Protein AF-A0A8X6H7Q3-F1 (afdb_monomer)

Foldseek 3Di:
DDDPPPPDPPDCPCVVPPDDPVVVVVVVVVVVVVVVVLLVVLLVLLLVLLVLLVVLVVVVVVLVVVVVPDPDDPVVVVVSVVVVVVSVVVVVVSCVVCVVSLVVLLVVLVVLLVVLVCCQVPPPDDDPVVVVVSVVSNVSSVVSNCSSVVSVD

Secondary structure (DSSP, 8-state):
---TT-S----THHHHTT--HHHHHHHHHHHHHHHHHHHHHHHHHHHHHHHHHHHHHHHHHHHHHHHHT----HHHHHHHHHHHHHHHHHHHHHHHHHHHHHHHHHHHHHHHHHHHHHHHHH-SS--HHHHHHHHHHHHHHHHHHHHHHGGG-

Structure (mmCIF, N/CA/C/O backbone):
data_AF-A0A8X6H7Q3-F1
#
_entry.id   AF-A0A8X6H7Q3-F1
#
loop_
_atom_site.group_PDB
_atom_site.id
_atom_site.type_symbol
_atom_site.label_atom_id
_atom_site.label_alt_id
_atom_site.label_comp_id
_atom_site.label_asym_id
_atom_site.label_entity_id
_atom_site.label_seq_id
_atom_site.pdbx_PDB_ins_code
_atom_site.Cartn_x
_atom_site.Cartn_y
_atom_site.Cartn_z
_atom_site.occupancy
_atom_site.B_iso_or_equiv
_atom_site.auth_seq_id
_atom_site.auth_comp_id
_atom_site.auth_asym_id
_atom_site.auth_atom_id
_atom_site.pdbx_PDB_model_num
ATOM 1 N N . MET A 1 1 ? 19.736 -8.785 -37.365 1.00 34.50 1 MET A N 1
ATOM 2 C CA . MET A 1 1 ? 18.329 -9.150 -37.086 1.00 34.50 1 MET A CA 1
ATOM 3 C C . MET A 1 1 ? 17.801 -8.161 -36.055 1.00 34.50 1 MET A C 1
ATOM 5 O O . MET A 1 1 ? 18.488 -7.903 -35.082 1.00 34.50 1 MET A O 1
ATOM 9 N N . ASN A 1 2 ? 16.686 -7.508 -36.372 1.00 29.91 2 ASN A N 1
ATOM 10 C CA . ASN A 1 2 ? 16.263 -6.193 -35.881 1.00 29.91 2 ASN A CA 1
ATOM 11 C C . ASN A 1 2 ? 15.589 -6.270 -34.486 1.00 29.91 2 ASN A C 1
ATOM 13 O O . ASN A 1 2 ? 14.501 -6.834 -34.376 1.00 29.91 2 ASN A O 1
ATOM 17 N N . THR A 1 3 ? 16.226 -5.742 -33.434 1.00 35.72 3 THR A N 1
ATOM 18 C CA . THR A 1 3 ? 15.817 -5.880 -32.014 1.00 35.72 3 THR A CA 1
ATOM 19 C C . THR A 1 3 ? 15.044 -4.687 -31.434 1.00 35.72 3 THR A C 1
ATOM 21 O O . THR A 1 3 ? 14.727 -4.686 -30.246 1.00 35.72 3 THR A O 1
ATOM 24 N N . ASP A 1 4 ? 14.613 -3.735 -32.262 1.00 37.66 4 ASP A N 1
ATOM 25 C CA . ASP A 1 4 ? 13.827 -2.565 -31.827 1.00 37.66 4 ASP A CA 1
ATOM 26 C C . ASP A 1 4 ? 12.318 -2.834 -31.627 1.00 37.66 4 ASP A C 1
ATOM 28 O O . ASP A 1 4 ? 11.516 -1.909 -31.520 1.00 37.66 4 ASP A O 1
ATOM 32 N N . LYS A 1 5 ? 11.881 -4.101 -31.559 1.00 33.06 5 LYS A N 1
ATOM 33 C CA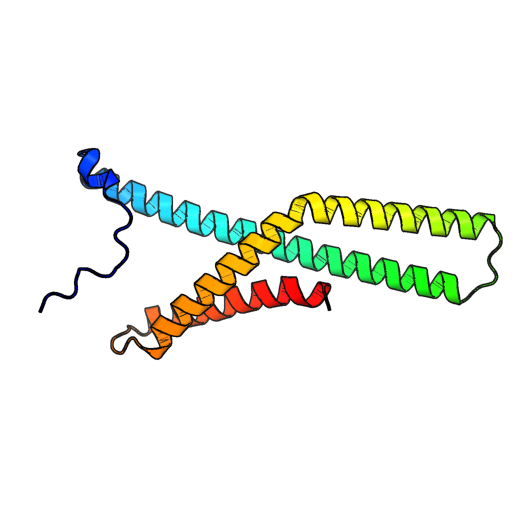 . LYS A 1 5 ? 10.445 -4.457 -31.544 1.00 33.06 5 LYS A CA 1
ATOM 34 C C . LYS A 1 5 ? 9.841 -4.861 -30.191 1.00 33.06 5 LYS A C 1
ATOM 36 O O . LYS A 1 5 ? 8.645 -5.133 -30.156 1.00 33.06 5 LYS A O 1
ATOM 41 N N . ILE A 1 6 ? 10.599 -4.903 -29.088 1.00 41.53 6 ILE A N 1
ATOM 42 C CA . ILE A 1 6 ? 10.108 -5.514 -27.822 1.00 41.53 6 ILE A CA 1
ATOM 43 C C . ILE A 1 6 ? 10.124 -4.551 -26.617 1.00 41.53 6 ILE A C 1
ATOM 45 O O . ILE A 1 6 ? 9.745 -4.914 -25.507 1.00 41.53 6 ILE A O 1
ATOM 49 N N . PHE A 1 7 ? 10.466 -3.275 -26.806 1.00 39.12 7 PHE A N 1
ATOM 50 C CA . PHE A 1 7 ? 10.147 -2.264 -25.795 1.00 39.12 7 PHE A CA 1
ATOM 51 C C . PHE A 1 7 ? 8.724 -1.791 -26.030 1.00 39.12 7 PHE A C 1
ATOM 53 O O . PHE A 1 7 ? 8.488 -1.087 -27.002 1.00 39.12 7 PHE A O 1
ATOM 60 N N . PHE A 1 8 ? 7.807 -2.254 -25.173 1.00 38.94 8 PHE A N 1
ATOM 61 C CA . PHE A 1 8 ? 6.477 -1.695 -24.931 1.00 38.94 8 PHE A CA 1
ATOM 62 C C . PHE A 1 8 ? 6.016 -0.766 -26.054 1.00 38.94 8 PHE A C 1
ATOM 64 O O . PHE A 1 8 ? 6.264 0.438 -26.041 1.00 38.94 8 PHE A O 1
ATOM 71 N N . LYS A 1 9 ? 5.327 -1.357 -27.033 1.00 35.56 9 LYS A N 1
ATOM 72 C CA . LYS A 1 9 ? 4.389 -0.652 -27.896 1.00 35.56 9 LYS A CA 1
ATOM 73 C C . LYS A 1 9 ? 3.299 -0.100 -26.973 1.00 35.56 9 LYS A C 1
ATOM 75 O O . LYS A 1 9 ? 2.194 -0.633 -26.928 1.00 35.56 9 LYS A O 1
ATOM 80 N N . SER A 1 10 ? 3.626 0.937 -26.199 1.00 42.81 10 SER A N 1
ATOM 81 C CA . SER A 1 10 ? 2.678 1.869 -25.618 1.00 42.81 10 SER A CA 1
ATOM 82 C C . SER A 1 10 ? 2.053 2.622 -26.789 1.00 42.81 10 SER A C 1
ATOM 84 O O . SER A 1 10 ? 2.383 3.746 -27.135 1.00 42.81 10 SER A O 1
ATOM 86 N N . ILE A 1 11 ? 1.154 1.881 -27.425 1.00 48.19 11 ILE A N 1
ATOM 87 C CA . ILE A 1 11 ? -0.114 2.333 -27.939 1.00 48.19 11 ILE A CA 1
ATOM 88 C C . ILE A 1 11 ? -0.066 3.130 -29.270 1.00 48.19 11 ILE A C 1
ATOM 90 O O . ILE A 1 11 ? 0.453 4.241 -29.349 1.00 48.19 11 ILE A O 1
ATOM 94 N N . PRO A 1 12 ? -0.716 2.611 -30.332 1.00 51.28 12 PRO A N 1
ATOM 95 C CA . PRO A 1 12 ? -0.888 3.265 -31.635 1.00 51.28 12 PRO A CA 1
ATOM 96 C C . PRO A 1 12 ? -1.800 4.515 -31.627 1.00 51.28 12 PRO A C 1
ATOM 98 O O . PRO A 1 12 ? -2.232 4.943 -32.691 1.00 51.28 12 PRO A O 1
ATOM 101 N N . ILE A 1 13 ? -2.074 5.145 -30.478 1.00 49.75 13 ILE A N 1
ATOM 102 C CA . ILE A 1 13 ? -2.888 6.376 -30.385 1.00 49.75 13 ILE A CA 1
ATOM 103 C C . ILE A 1 13 ? -2.148 7.569 -31.007 1.00 49.75 13 ILE A C 1
ATOM 105 O O . ILE A 1 13 ? -2.757 8.393 -31.686 1.00 49.75 13 ILE A O 1
ATOM 109 N N . MET A 1 14 ? -0.822 7.629 -30.860 1.00 42.22 14 MET A N 1
ATOM 110 C CA . MET A 1 14 ? -0.029 8.765 -31.347 1.00 42.22 14 MET A CA 1
ATOM 111 C C . MET A 1 14 ? 0.028 8.837 -32.886 1.00 42.22 14 MET A C 1
ATOM 113 O O . MET A 1 14 ? 0.064 9.928 -33.449 1.00 42.22 14 MET A O 1
ATOM 117 N N . ASN A 1 15 ? -0.047 7.684 -33.568 1.00 47.06 15 ASN A N 1
ATOM 118 C CA . ASN A 1 15 ? -0.137 7.609 -35.034 1.00 47.06 15 ASN A CA 1
ATOM 119 C C . ASN A 1 15 ? -1.558 7.861 -35.565 1.00 47.06 15 ASN A C 1
ATOM 121 O O . ASN A 1 15 ? -1.704 8.277 -36.711 1.00 47.06 15 ASN A O 1
ATOM 125 N N . ILE A 1 16 ? -2.595 7.629 -34.752 1.00 55.06 16 ILE A N 1
ATOM 126 C CA . ILE A 1 16 ? -3.994 7.893 -35.126 1.00 55.06 16 ILE A CA 1
ATOM 127 C C . ILE A 1 16 ? -4.289 9.399 -35.093 1.00 55.06 16 ILE A C 1
ATOM 129 O O . ILE A 1 16 ? -5.047 9.895 -35.922 1.00 55.06 16 ILE A O 1
ATOM 133 N N . LEU A 1 17 ? -3.660 10.143 -34.179 1.00 57.03 17 LEU A N 1
ATOM 134 C CA . LEU A 1 17 ? -3.988 11.547 -33.935 1.00 57.03 17 LEU A CA 1
ATOM 135 C C . LEU A 1 17 ? -3.183 12.583 -34.754 1.00 57.03 17 LEU A C 1
ATOM 137 O O . LEU A 1 17 ? -3.512 13.763 -34.686 1.00 57.03 17 LEU A O 1
ATOM 141 N N . LYS A 1 18 ? -2.162 12.191 -35.537 1.00 57.97 18 LYS A N 1
ATOM 142 C CA . LYS A 1 18 ? -1.310 13.114 -36.335 1.00 57.97 18 LYS A CA 1
ATOM 143 C C . LYS A 1 18 ? -0.834 14.363 -35.552 1.00 57.97 18 LYS A C 1
ATOM 145 O O . LYS A 1 18 ? -0.842 15.470 -36.088 1.00 57.97 18 LYS A O 1
ATOM 150 N N . LEU A 1 19 ? -0.428 14.219 -34.286 1.00 58.94 19 LEU A N 1
ATOM 151 C CA . LEU A 1 19 ? 0.067 15.366 -33.509 1.00 58.94 19 LEU A CA 1
ATOM 152 C C . LEU A 1 19 ? 1.527 15.724 -33.868 1.00 58.94 19 LEU A C 1
ATOM 154 O O . LEU A 1 19 ? 2.329 14.829 -34.149 1.00 58.94 19 LEU A O 1
ATOM 158 N N . PRO A 1 20 ? 1.902 17.019 -33.824 1.00 66.69 20 PRO A N 1
ATOM 159 C CA . PRO A 1 20 ? 3.266 17.474 -34.080 1.00 66.69 20 PRO A CA 1
ATOM 160 C C . PRO A 1 20 ? 4.275 16.906 -33.059 1.00 66.69 20 PRO A C 1
ATOM 162 O O . PRO A 1 20 ? 3.917 16.646 -31.907 1.00 66.69 20 PRO A O 1
ATOM 165 N N . PRO A 1 21 ? 5.558 16.746 -33.438 1.00 65.38 21 PRO A N 1
ATOM 166 C CA . PRO A 1 21 ? 6.579 16.089 -32.612 1.00 65.38 21 PRO A CA 1
ATOM 167 C C . PRO A 1 21 ? 6.824 16.774 -31.256 1.00 65.38 21 PRO A C 1
ATOM 169 O O . PRO A 1 21 ? 7.161 16.105 -30.281 1.00 65.38 21 PRO A O 1
ATOM 172 N N . SER A 1 22 ? 6.574 18.081 -31.152 1.00 67.56 22 SER A N 1
ATOM 173 C CA . SER A 1 22 ? 6.608 18.842 -29.897 1.00 67.56 22 SER A CA 1
ATOM 174 C C . SER A 1 22 ? 5.531 18.407 -28.889 1.00 67.56 22 SER A C 1
ATOM 176 O O . SER A 1 22 ? 5.786 18.420 -27.687 1.00 67.56 22 SER A O 1
ATOM 178 N N . CYS A 1 23 ? 4.366 17.929 -29.342 1.00 66.94 23 CYS A N 1
ATOM 179 C CA . CYS A 1 23 ? 3.334 17.381 -28.452 1.00 66.94 23 CYS A CA 1
ATOM 180 C C . CYS A 1 23 ? 3.702 16.006 -27.876 1.00 66.94 23 CYS A C 1
ATOM 182 O O . CYS A 1 23 ? 3.319 15.699 -26.751 1.00 66.94 23 CYS A O 1
ATOM 184 N N . SER A 1 24 ? 4.486 15.198 -28.599 1.00 70.81 24 SER A N 1
ATOM 185 C CA . SER A 1 24 ? 4.972 13.897 -28.107 1.00 70.81 24 SER A CA 1
ATOM 186 C C . SER A 1 24 ? 5.888 14.055 -26.886 1.00 70.81 24 SER A C 1
ATOM 188 O O . SER A 1 24 ? 5.810 13.278 -25.935 1.00 70.81 24 SER A O 1
ATOM 190 N N . ILE A 1 25 ? 6.722 15.102 -26.876 1.00 75.50 25 ILE A N 1
ATOM 191 C CA . ILE A 1 25 ? 7.613 15.412 -25.748 1.00 75.50 25 ILE A CA 1
ATOM 192 C C . ILE A 1 25 ? 6.801 15.855 -24.528 1.00 75.50 25 ILE A C 1
ATOM 194 O O . ILE A 1 25 ? 7.013 15.333 -23.436 1.00 75.50 25 ILE A O 1
ATOM 198 N N . ILE A 1 26 ? 5.840 16.767 -24.715 1.00 77.75 26 ILE A N 1
ATOM 199 C CA . ILE A 1 26 ? 4.972 17.250 -23.629 1.00 77.75 26 ILE A CA 1
ATOM 200 C C . ILE A 1 26 ? 4.184 16.087 -23.020 1.00 77.75 26 ILE A C 1
ATOM 202 O O . ILE A 1 26 ? 4.139 15.954 -21.799 1.00 77.75 26 ILE A O 1
ATOM 206 N N . PHE A 1 27 ? 3.625 15.206 -23.855 1.00 77.69 27 PHE A N 1
ATOM 207 C CA . PHE A 1 27 ? 2.878 14.040 -23.387 1.00 77.69 27 PHE A CA 1
ATOM 208 C C . PHE A 1 27 ? 3.750 13.090 -22.556 1.00 77.69 27 PHE A C 1
ATOM 210 O O . PHE A 1 27 ? 3.330 12.661 -21.488 1.00 77.69 27 PHE A O 1
ATOM 217 N N . ARG A 1 28 ? 4.993 12.823 -22.982 1.00 71.88 28 ARG A N 1
ATOM 218 C CA . ARG A 1 28 ? 5.943 11.992 -22.219 1.00 71.88 28 ARG A CA 1
ATOM 219 C C . ARG A 1 28 ? 6.326 12.607 -20.874 1.00 71.88 28 ARG A C 1
ATOM 221 O O . ARG A 1 28 ? 6.454 11.881 -19.892 1.00 71.88 28 ARG A O 1
ATOM 228 N N . ILE A 1 29 ? 6.524 13.925 -20.824 1.00 76.88 29 ILE A N 1
ATOM 229 C CA . ILE A 1 29 ? 6.815 14.633 -19.569 1.00 76.88 29 ILE A CA 1
ATOM 230 C C . ILE A 1 29 ? 5.608 14.542 -18.633 1.00 76.88 29 ILE A C 1
ATOM 232 O O . ILE A 1 29 ? 5.774 14.223 -17.458 1.00 76.88 29 ILE A O 1
ATOM 236 N N . LEU A 1 30 ? 4.399 14.765 -19.154 1.00 78.06 30 LEU A N 1
ATOM 237 C CA . LEU A 1 30 ? 3.163 14.657 -18.385 1.00 78.06 30 LEU A CA 1
ATOM 238 C C . LEU A 1 30 ? 2.947 13.231 -17.858 1.00 78.06 30 LEU A C 1
ATOM 240 O O . LEU A 1 30 ? 2.654 13.059 -16.681 1.00 78.06 30 LEU A O 1
ATOM 244 N N . GLU A 1 31 ? 3.156 12.212 -18.692 1.00 75.31 31 GLU A N 1
ATOM 245 C CA . GLU A 1 31 ? 3.059 10.799 -18.312 1.00 75.31 31 GLU A CA 1
ATOM 246 C C . GLU A 1 31 ? 4.049 10.447 -17.191 1.00 75.31 31 GLU A C 1
ATOM 248 O O . GLU A 1 31 ? 3.672 9.812 -16.204 1.00 75.31 31 GLU A O 1
ATOM 253 N N . LEU A 1 32 ? 5.297 10.918 -17.292 1.00 74.56 32 LEU A N 1
ATOM 254 C CA . LEU A 1 32 ? 6.314 10.716 -16.259 1.00 74.56 32 LEU A CA 1
ATOM 255 C C . LEU A 1 32 ? 5.949 11.424 -14.947 1.00 74.56 32 LEU A C 1
ATOM 257 O O . LEU A 1 32 ? 6.101 10.841 -13.873 1.00 74.56 32 LEU A O 1
ATOM 261 N N . LEU A 1 33 ? 5.458 12.663 -15.022 1.00 76.94 33 LEU A N 1
ATOM 262 C CA . LEU A 1 33 ? 5.008 13.419 -13.852 1.00 76.94 33 LEU A CA 1
ATOM 263 C C . LEU A 1 33 ? 3.821 12.731 -13.177 1.00 76.94 33 LEU A C 1
ATOM 265 O O . LEU A 1 33 ? 3.855 12.525 -11.967 1.00 76.94 33 LEU A O 1
ATOM 269 N N . CYS A 1 34 ? 2.814 12.310 -13.946 1.00 75.62 34 CYS A N 1
ATOM 270 C CA . CYS A 1 34 ? 1.685 11.539 -13.433 1.00 75.62 34 CYS A CA 1
ATOM 271 C C . CYS A 1 34 ? 2.161 10.248 -12.760 1.00 75.62 34 CYS A C 1
ATOM 273 O O . CYS A 1 34 ? 1.750 9.964 -11.640 1.00 75.62 34 CYS A O 1
ATOM 275 N N . TYR A 1 35 ? 3.084 9.510 -13.380 1.00 76.06 35 TYR A N 1
ATOM 276 C CA . TYR A 1 35 ? 3.651 8.294 -12.800 1.00 76.06 35 TYR A CA 1
ATOM 277 C C . TYR A 1 35 ? 4.363 8.547 -11.460 1.00 76.06 35 TYR A C 1
ATOM 279 O O . TYR A 1 35 ? 4.151 7.807 -10.496 1.00 76.06 35 TYR A O 1
ATOM 287 N N . LEU A 1 36 ? 5.189 9.597 -11.378 1.00 76.69 36 LEU A N 1
ATOM 288 C CA . LEU A 1 36 ? 5.887 9.976 -10.147 1.00 76.69 36 LEU A CA 1
ATOM 289 C C . LEU A 1 36 ? 4.905 10.403 -9.052 1.00 76.69 36 LEU A C 1
ATOM 291 O O . LEU A 1 36 ? 5.022 9.939 -7.919 1.00 76.69 36 LEU A O 1
ATOM 295 N N . LEU A 1 37 ? 3.913 11.226 -9.395 1.00 79.19 37 LEU A N 1
ATOM 296 C CA . LEU A 1 37 ? 2.870 11.659 -8.467 1.00 79.19 37 LEU A CA 1
ATOM 297 C C . LEU A 1 37 ? 2.075 10.468 -7.935 1.00 79.19 37 LEU A C 1
ATOM 299 O O . LEU A 1 37 ? 1.928 10.333 -6.723 1.00 79.19 37 LEU A O 1
ATOM 303 N N . THR A 1 38 ? 1.632 9.558 -8.806 1.00 7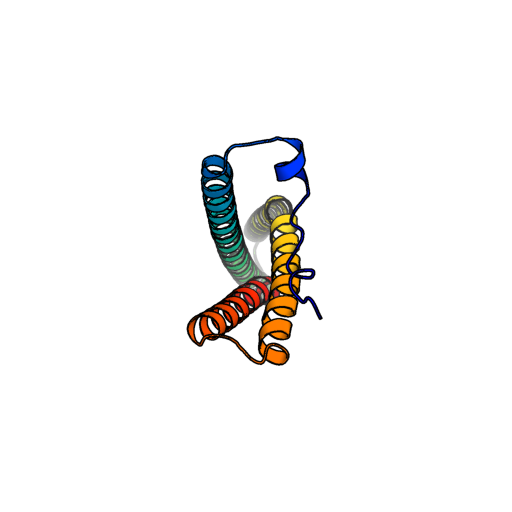6.81 38 THR A N 1
ATOM 304 C CA . THR A 1 38 ? 0.922 8.343 -8.391 1.00 76.81 38 THR A CA 1
ATOM 305 C C . THR A 1 38 ? 1.778 7.494 -7.456 1.00 76.81 38 THR A C 1
ATOM 307 O O . THR A 1 38 ? 1.278 7.025 -6.438 1.00 76.81 38 THR A O 1
ATOM 310 N N . LYS A 1 39 ? 3.078 7.337 -7.733 1.00 77.56 39 LYS A N 1
ATOM 311 C CA . LYS A 1 39 ? 3.982 6.608 -6.833 1.00 77.56 39 LYS A CA 1
ATOM 312 C C . LYS A 1 39 ? 4.125 7.258 -5.464 1.00 77.56 39 LYS A C 1
ATOM 314 O O . LYS A 1 39 ? 4.107 6.543 -4.465 1.00 77.56 39 LYS A O 1
ATOM 319 N N . ILE A 1 40 ? 4.282 8.579 -5.417 1.00 82.06 40 ILE A N 1
ATOM 320 C CA . ILE A 1 40 ? 4.408 9.321 -4.159 1.00 82.06 40 ILE A CA 1
ATOM 321 C C . ILE A 1 40 ? 3.117 9.190 -3.352 1.00 82.06 40 ILE A C 1
ATOM 323 O O . ILE A 1 40 ? 3.174 8.828 -2.180 1.00 82.06 40 ILE A O 1
ATOM 327 N N . VAL A 1 41 ? 1.961 9.412 -3.983 1.00 82.69 41 VAL A N 1
ATOM 328 C CA . VAL A 1 41 ? 0.651 9.308 -3.328 1.00 82.69 41 VAL A CA 1
ATOM 329 C C . VAL A 1 41 ? 0.430 7.899 -2.784 1.00 82.69 41 VAL A C 1
ATOM 331 O O . VAL A 1 41 ? 0.142 7.757 -1.601 1.00 82.69 41 VAL A O 1
ATOM 334 N N . LEU A 1 42 ? 0.647 6.858 -3.594 1.00 78.88 42 LEU A N 1
ATOM 335 C CA . LEU A 1 42 ? 0.494 5.469 -3.149 1.00 78.88 42 LEU A CA 1
ATOM 336 C C . LEU A 1 42 ? 1.452 5.123 -2.004 1.00 78.88 42 LEU A C 1
ATOM 338 O O . LEU A 1 42 ? 1.043 4.495 -1.031 1.00 78.88 42 LEU A O 1
ATOM 342 N N . SER A 1 43 ? 2.712 5.560 -2.081 1.00 78.81 43 SER A N 1
ATOM 343 C CA . SER A 1 43 ? 3.688 5.319 -1.014 1.00 78.81 43 SER A CA 1
ATOM 344 C C . SER A 1 43 ? 3.282 6.005 0.291 1.00 78.81 43 SER A C 1
ATOM 346 O O . SER A 1 43 ? 3.314 5.372 1.344 1.00 78.81 43 SER A O 1
ATOM 348 N N . LEU A 1 44 ? 2.824 7.260 0.233 1.00 84.06 44 LEU A N 1
ATOM 349 C CA . LEU A 1 44 ? 2.318 7.979 1.403 1.00 84.06 44 LEU A CA 1
ATOM 350 C C . LEU A 1 44 ? 1.072 7.309 1.988 1.00 84.06 44 LEU A C 1
ATOM 352 O O . LEU A 1 44 ? 0.996 7.143 3.204 1.00 84.06 44 LEU A O 1
ATOM 356 N N . SER A 1 45 ? 0.129 6.876 1.145 1.00 80.25 45 SER A N 1
ATOM 357 C CA . SER A 1 45 ? -1.054 6.130 1.584 1.00 80.25 45 SER A CA 1
ATOM 358 C C . SER A 1 45 ? -0.673 4.834 2.297 1.00 80.25 45 SER A C 1
ATOM 360 O O . SER A 1 45 ? -1.232 4.531 3.345 1.00 80.25 45 SER A O 1
ATOM 362 N N . VAL A 1 46 ? 0.313 4.098 1.779 1.00 81.19 46 VAL A N 1
ATOM 363 C CA . VAL A 1 46 ? 0.802 2.856 2.391 1.00 81.19 46 VAL A CA 1
ATOM 364 C C . VAL A 1 46 ? 1.505 3.116 3.720 1.00 81.19 46 VAL A C 1
ATOM 366 O O . VAL A 1 46 ? 1.224 2.420 4.693 1.00 81.19 46 VAL A O 1
ATOM 369 N N . ILE A 1 47 ? 2.365 4.136 3.799 1.00 84.50 47 ILE A N 1
ATOM 370 C CA . ILE A 1 47 ? 3.024 4.535 5.052 1.00 84.50 47 ILE A CA 1
ATOM 371 C C . ILE A 1 47 ? 1.982 4.920 6.104 1.00 84.50 47 ILE A C 1
ATOM 373 O O . ILE A 1 47 ? 2.036 4.428 7.232 1.00 84.50 47 ILE A O 1
ATOM 377 N N . TYR A 1 48 ? 1.013 5.755 5.728 1.00 85.50 48 TYR A N 1
ATOM 378 C CA . TYR A 1 48 ? -0.080 6.159 6.606 1.00 85.50 48 TYR A CA 1
ATOM 379 C C . TYR A 1 48 ? -0.890 4.953 7.092 1.00 85.50 48 TYR A C 1
ATOM 381 O O . TYR A 1 48 ? -1.114 4.806 8.296 1.00 85.50 48 TYR A O 1
ATOM 389 N N . TYR A 1 49 ? -1.268 4.060 6.176 1.00 83.94 49 TYR A N 1
ATOM 390 C CA . TYR A 1 49 ? -1.997 2.836 6.493 1.00 83.94 49 TYR A CA 1
ATOM 391 C C . TYR A 1 49 ? -1.215 1.964 7.483 1.00 83.94 49 TYR A C 1
ATOM 393 O O . TYR A 1 49 ? -1.727 1.622 8.546 1.00 83.94 49 TYR A O 1
ATOM 401 N N . GLY A 1 50 ? 0.064 1.687 7.208 1.00 83.31 50 GLY A N 1
ATOM 402 C CA . GLY A 1 50 ? 0.902 0.857 8.074 1.00 83.31 50 GLY A CA 1
ATOM 403 C C . GLY A 1 50 ? 1.123 1.450 9.470 1.00 83.31 50 GLY A C 1
ATOM 404 O O . GLY A 1 50 ? 1.069 0.719 10.462 1.00 83.31 50 GLY A O 1
ATOM 405 N N . ILE A 1 51 ? 1.326 2.770 9.576 1.00 85.19 51 ILE A N 1
ATOM 406 C CA . ILE A 1 51 ? 1.429 3.464 10.872 1.00 85.19 51 ILE A CA 1
ATOM 407 C C . ILE A 1 51 ? 0.115 3.341 11.643 1.00 85.19 51 ILE A C 1
ATOM 409 O O . ILE A 1 51 ? 0.127 2.998 12.827 1.00 85.19 51 ILE A O 1
ATOM 413 N N . THR A 1 52 ? -1.012 3.574 10.975 1.00 85.31 52 THR A N 1
ATOM 414 C CA . THR A 1 52 ? -2.330 3.539 11.611 1.00 85.31 52 THR A CA 1
ATOM 415 C C . THR A 1 52 ? -2.681 2.132 12.091 1.00 85.31 52 THR A C 1
ATOM 417 O O . THR A 1 52 ? -3.105 1.967 13.234 1.00 85.31 52 THR A O 1
ATOM 420 N N . CYS A 1 53 ? -2.406 1.094 11.294 1.00 85.31 53 CYS A N 1
ATOM 421 C CA . CYS A 1 53 ? -2.587 -0.295 11.718 1.00 85.31 53 CYS A CA 1
ATOM 422 C C . CYS A 1 53 ? -1.724 -0.643 12.940 1.00 85.31 53 CYS A C 1
ATOM 424 O O . CYS A 1 53 ? -2.211 -1.271 13.880 1.00 85.31 53 CYS A O 1
ATOM 426 N N . ARG A 1 54 ? -0.455 -0.206 12.974 1.00 85.31 54 ARG A N 1
ATOM 427 C CA . ARG A 1 54 ? 0.414 -0.401 14.150 1.00 85.31 54 ARG A CA 1
ATOM 428 C C . ARG A 1 54 ? -0.131 0.304 15.387 1.00 85.31 54 ARG A C 1
ATOM 430 O O . ARG A 1 54 ? -0.119 -0.275 16.471 1.00 85.31 54 ARG A O 1
ATOM 437 N N . PHE A 1 55 ? -0.615 1.531 15.225 1.00 86.50 55 PHE A N 1
ATOM 438 C CA . PHE A 1 55 ? -1.201 2.302 16.314 1.00 86.50 55 PHE A CA 1
ATOM 439 C C . PHE A 1 55 ? -2.462 1.628 16.874 1.00 86.50 55 PHE A C 1
ATOM 441 O O . PHE A 1 55 ? -2.576 1.456 18.087 1.00 86.50 55 PHE A O 1
ATOM 448 N N . ILE A 1 56 ? -3.361 1.160 16.003 1.00 86.50 56 ILE A N 1
ATOM 449 C CA . ILE A 1 56 ? -4.567 0.418 16.397 1.00 86.50 56 ILE A CA 1
ATOM 450 C C . ILE A 1 56 ? -4.203 -0.871 17.135 1.00 86.50 56 ILE A C 1
ATOM 452 O O . ILE A 1 56 ? -4.750 -1.135 18.205 1.00 86.50 56 ILE A O 1
ATOM 456 N N . ARG A 1 57 ? -3.242 -1.650 16.621 1.00 86.75 57 ARG A N 1
ATOM 457 C CA . ARG A 1 57 ? -2.783 -2.883 17.278 1.00 86.75 57 ARG A CA 1
ATOM 458 C C . ARG A 1 57 ? -2.242 -2.614 18.680 1.00 86.75 57 ARG A C 1
ATOM 460 O O . ARG A 1 57 ? -2.561 -3.356 19.603 1.00 86.75 57 ARG A O 1
ATOM 467 N N . TYR A 1 58 ? -1.471 -1.541 18.846 1.00 88.19 58 TYR A N 1
ATOM 468 C CA . TYR A 1 58 ? -0.962 -1.126 20.150 1.00 88.19 58 TYR A CA 1
ATOM 469 C C . TYR A 1 58 ? -2.091 -0.748 21.121 1.00 88.19 58 TYR A C 1
ATOM 471 O O . TYR A 1 58 ? -2.105 -1.213 22.262 1.00 88.19 58 TYR A O 1
ATOM 479 N N . LEU A 1 59 ? -3.068 0.052 20.674 1.00 87.44 59 LEU A N 1
ATOM 480 C CA . LEU A 1 59 ? -4.239 0.391 21.491 1.00 87.44 59 LEU A CA 1
ATOM 481 C C . LEU A 1 59 ? -5.015 -0.861 21.902 1.00 87.44 59 LEU A C 1
ATOM 483 O O . LEU A 1 59 ? -5.393 -0.999 23.066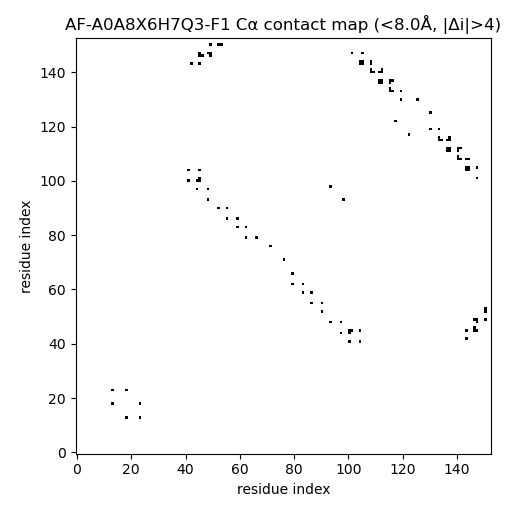 1.00 87.44 59 LEU A O 1
ATOM 487 N N . TYR A 1 60 ? -5.205 -1.786 20.963 1.00 86.19 60 TYR A N 1
ATOM 488 C CA . TYR A 1 60 ? -5.926 -3.023 21.205 1.00 86.19 60 TYR A CA 1
ATOM 489 C C . TYR A 1 60 ? -5.215 -3.923 22.219 1.00 86.19 60 TYR A C 1
ATOM 491 O O . TYR A 1 60 ? -5.845 -4.396 23.160 1.00 86.19 60 TYR A O 1
ATOM 499 N N . GLN A 1 61 ? -3.897 -4.102 22.092 1.00 88.50 61 GLN A N 1
ATOM 500 C CA . GLN A 1 61 ? -3.102 -4.854 23.069 1.00 88.50 61 GLN A CA 1
ATOM 501 C C . GLN A 1 61 ? -3.218 -4.254 24.470 1.00 88.50 61 GLN A C 1
ATOM 503 O O . GLN A 1 61 ? -3.459 -4.977 25.433 1.00 88.50 61 GLN A O 1
ATOM 508 N N . ARG A 1 62 ? -3.134 -2.925 24.582 1.00 87.00 62 ARG A N 1
ATOM 509 C CA . ARG A 1 62 ? -3.258 -2.234 25.868 1.00 87.00 62 ARG A CA 1
ATOM 510 C C . ARG A 1 62 ? -4.646 -2.400 26.490 1.00 87.00 62 ARG A C 1
ATOM 512 O O . ARG A 1 62 ? -4.751 -2.579 27.701 1.00 87.00 62 ARG A O 1
ATOM 519 N N . LEU A 1 63 ? -5.703 -2.359 25.679 1.00 86.50 63 LEU A N 1
ATOM 520 C CA . LEU A 1 63 ? -7.069 -2.642 26.130 1.00 86.50 63 LEU A CA 1
ATOM 521 C C . LEU A 1 63 ? -7.218 -4.088 26.602 1.00 86.50 63 LEU A C 1
ATOM 523 O O . LEU A 1 63 ? -7.791 -4.323 27.663 1.00 86.50 63 LEU A O 1
ATOM 527 N N . LEU A 1 64 ? -6.666 -5.044 25.855 1.00 84.75 64 LEU A N 1
ATOM 528 C CA . LEU A 1 64 ? -6.708 -6.461 26.205 1.00 84.75 64 LEU A CA 1
ATOM 529 C C . LEU A 1 64 ? -5.982 -6.730 27.533 1.00 84.75 64 LEU A C 1
ATOM 531 O O . LEU A 1 64 ? -6.505 -7.431 28.396 1.00 84.75 64 LEU A O 1
ATOM 535 N N . GLU A 1 65 ? -4.808 -6.127 27.731 1.00 86.88 65 GLU A N 1
ATOM 536 C CA . GLU A 1 65 ? -4.058 -6.201 28.990 1.00 86.88 65 GLU A CA 1
ATOM 537 C C . GLU A 1 65 ? -4.845 -5.620 30.170 1.00 86.88 65 GLU A C 1
ATOM 539 O O . GLU A 1 65 ? -4.831 -6.187 31.265 1.00 86.88 65 GLU A O 1
ATOM 544 N N . GLN A 1 66 ? -5.547 -4.503 29.960 1.00 84.62 66 GLN A N 1
ATOM 545 C CA . GLN A 1 66 ? -6.400 -3.898 30.983 1.00 84.62 66 GLN A CA 1
ATOM 546 C C . GLN A 1 66 ? -7.614 -4.766 31.312 1.00 84.62 66 GLN A C 1
ATOM 548 O O . GLN A 1 66 ? -7.980 -4.866 32.483 1.00 84.62 66 GLN A O 1
ATOM 553 N N . LEU A 1 67 ? -8.215 -5.407 30.310 1.00 82.88 67 LEU A N 1
ATOM 554 C CA . LEU A 1 67 ? -9.342 -6.316 30.496 1.00 82.88 67 LEU A CA 1
ATOM 555 C C . LEU A 1 67 ? -8.921 -7.558 31.292 1.00 82.88 67 LEU A C 1
ATOM 557 O O . LEU A 1 67 ? -9.604 -7.951 32.231 1.00 82.88 67 LEU A O 1
ATOM 561 N N . ASN A 1 68 ? -7.762 -8.133 30.964 1.00 81.38 68 ASN A N 1
ATOM 562 C CA . ASN A 1 68 ? -7.297 -9.388 31.553 1.00 81.38 68 ASN A CA 1
ATOM 563 C C . ASN A 1 68 ? -6.776 -9.235 32.998 1.00 81.38 68 ASN A C 1
ATOM 565 O O . ASN A 1 68 ? -6.675 -10.213 33.732 1.00 81.38 68 ASN A O 1
ATOM 569 N N . ARG A 1 69 ? -6.415 -8.015 33.424 1.00 74.62 69 ARG A N 1
ATOM 570 C CA . ARG A 1 69 ? -5.794 -7.762 34.739 1.00 74.62 69 ARG A CA 1
ATOM 571 C C . ARG A 1 69 ? -6.764 -7.554 35.900 1.00 74.62 69 ARG A C 1
ATOM 573 O O . ARG A 1 69 ? -6.288 -7.355 37.015 1.00 74.62 69 ARG A O 1
ATOM 580 N N . SER A 1 70 ? -8.075 -7.505 35.682 1.00 66.69 70 SER A N 1
ATOM 581 C CA . SER A 1 70 ? -8.920 -6.794 36.641 1.00 66.69 70 SER A CA 1
ATOM 582 C C . SER A 1 70 ? -10.356 -7.309 36.757 1.00 66.69 70 SER A C 1
ATOM 584 O O . SER A 1 70 ? -11.067 -7.457 35.766 1.00 66.69 70 SER A O 1
ATOM 586 N N . SER A 1 71 ? -10.801 -7.474 38.008 1.00 72.81 71 SER A N 1
ATOM 587 C CA . SER A 1 71 ? -12.209 -7.543 38.405 1.00 72.81 71 SER A CA 1
ATOM 588 C C . SER A 1 71 ? -12.812 -6.132 38.371 1.00 72.81 71 SER A C 1
ATOM 590 O O . SER A 1 71 ? -12.928 -5.464 39.403 1.00 72.81 71 SER A O 1
ATOM 592 N N . TRP A 1 72 ? -13.100 -5.624 37.173 1.00 70.50 72 TRP A N 1
ATOM 593 C CA . TRP A 1 72 ? -13.648 -4.277 37.012 1.00 70.50 72 TRP A CA 1
ATOM 594 C C . TRP A 1 72 ? -15.117 -4.202 37.465 1.00 70.50 72 TRP A C 1
ATOM 596 O O . TRP A 1 72 ? -15.870 -5.150 37.238 1.00 70.50 72 TRP A O 1
ATOM 606 N N . PRO A 1 73 ? -15.548 -3.066 38.036 1.00 80.56 73 PRO A N 1
ATOM 607 C CA . PRO A 1 73 ? -16.967 -2.749 38.164 1.00 80.56 73 PRO A CA 1
ATOM 608 C C . PRO A 1 73 ? -17.617 -2.544 36.775 1.00 80.56 73 PRO A C 1
ATOM 610 O O . PRO A 1 73 ? -16.935 -2.209 35.799 1.00 80.56 73 PRO A O 1
ATOM 613 N N . GLU A 1 74 ? -18.929 -2.801 36.672 1.00 81.69 74 GLU A N 1
ATOM 614 C CA . GLU A 1 74 ? -19.682 -2.845 35.399 1.00 81.69 74 GLU A CA 1
ATOM 615 C C . GLU A 1 74 ? -19.590 -1.549 34.577 1.00 81.69 74 GLU A C 1
ATOM 617 O O . GLU A 1 74 ? -19.482 -1.590 33.351 1.00 81.69 74 GLU A O 1
ATOM 622 N N . ASP A 1 75 ? -19.581 -0.396 35.240 1.00 84.00 75 ASP A N 1
ATOM 623 C CA . ASP A 1 75 ? -19.464 0.934 34.635 1.00 84.00 75 ASP A CA 1
ATOM 624 C C . ASP A 1 75 ? -18.146 1.109 33.862 1.00 84.00 75 ASP A C 1
ATOM 626 O O . ASP A 1 75 ? -18.117 1.620 32.737 1.00 84.00 75 ASP A O 1
ATOM 630 N N . LYS A 1 76 ? -17.040 0.623 34.430 1.00 82.88 76 LYS A N 1
ATOM 631 C CA . LYS A 1 76 ? -15.721 0.686 33.800 1.00 82.88 76 LYS A CA 1
ATOM 632 C C . LYS A 1 76 ? -15.571 -0.326 32.669 1.00 82.88 76 LYS A C 1
ATOM 634 O O . LYS A 1 76 ? -14.900 -0.025 31.680 1.00 82.88 76 LYS A O 1
ATOM 639 N N . LEU A 1 77 ? -16.222 -1.484 32.782 1.00 84.88 77 LEU A N 1
ATOM 640 C CA . LEU A 1 77 ? -16.296 -2.478 31.712 1.00 84.88 77 LEU A CA 1
ATOM 641 C C . LEU A 1 77 ? -17.056 -1.934 30.492 1.00 84.88 77 LEU A C 1
ATOM 643 O O . LEU A 1 77 ? -16.563 -2.049 29.371 1.00 84.88 77 LEU A O 1
ATOM 647 N N . LEU A 1 78 ? -18.207 -1.288 30.710 1.00 86.38 78 LEU A N 1
ATOM 648 C CA . LEU A 1 78 ? -18.995 -0.643 29.652 1.00 86.38 78 LEU A CA 1
ATOM 649 C C . LEU A 1 78 ? -18.186 0.425 28.909 1.00 86.38 78 LEU A C 1
ATOM 651 O O . LEU A 1 78 ? -18.201 0.469 27.680 1.00 86.38 78 LEU A O 1
ATOM 655 N N . ASN A 1 79 ? -17.426 1.244 29.638 1.00 88.31 79 ASN A N 1
ATOM 656 C CA . ASN A 1 79 ? -16.564 2.250 29.022 1.00 88.31 79 ASN A CA 1
ATOM 657 C C . ASN A 1 79 ? -15.442 1.606 28.180 1.00 88.31 79 ASN A C 1
ATOM 659 O O . ASN A 1 79 ? -15.174 2.036 27.060 1.00 88.31 79 ASN A O 1
ATOM 663 N N . LEU A 1 80 ? -14.825 0.525 28.672 1.00 86.19 80 LEU A N 1
ATOM 664 C CA . LEU A 1 80 ? -13.798 -0.217 27.928 1.00 86.19 80 LEU A CA 1
ATOM 665 C C . LEU A 1 80 ? -14.354 -0.837 26.634 1.00 86.19 80 LEU A C 1
ATOM 667 O O . LEU A 1 80 ? -13.703 -0.778 25.591 1.00 86.19 80 LEU A O 1
ATOM 671 N N . LEU A 1 81 ? -15.566 -1.397 26.696 1.00 86.50 81 LEU A N 1
ATOM 672 C CA . LEU A 1 81 ? -16.278 -1.943 25.539 1.00 86.50 81 LEU A CA 1
ATOM 673 C C . LEU A 1 81 ? -16.635 -0.854 24.521 1.00 86.50 81 LEU A C 1
ATOM 675 O O . LEU A 1 81 ? -16.498 -1.087 23.321 1.00 86.50 81 LEU A O 1
ATOM 679 N N . SER A 1 82 ? -17.029 0.338 24.979 1.00 89.81 82 SER A N 1
ATOM 680 C CA . SER A 1 82 ? -17.267 1.488 24.098 1.00 89.81 82 SER A CA 1
ATOM 681 C C . SER A 1 82 ? -15.999 1.878 23.339 1.00 89.81 82 SER A C 1
ATOM 683 O O . SER A 1 82 ? -16.026 1.984 22.116 1.00 89.81 82 SER A O 1
ATOM 685 N N . VAL A 1 83 ? -14.868 2.017 24.043 1.00 89.56 83 VAL A N 1
ATOM 686 C CA . VAL A 1 83 ? -13.576 2.350 23.418 1.00 89.56 83 VAL A CA 1
ATOM 687 C C . VAL A 1 83 ? -13.152 1.270 22.419 1.00 89.56 83 VAL A C 1
ATOM 689 O O . VAL A 1 83 ? -12.644 1.583 21.342 1.00 89.56 83 VAL A O 1
ATOM 692 N N . TYR A 1 84 ? -13.379 -0.005 22.740 1.00 88.62 84 TYR A N 1
ATOM 693 C CA . TYR A 1 84 ? -13.149 -1.099 21.798 1.00 88.62 84 TYR A CA 1
ATOM 694 C C . TYR A 1 84 ? -14.019 -0.970 20.538 1.00 88.62 84 TYR A C 1
ATOM 696 O O . TYR A 1 84 ? -13.506 -1.122 19.428 1.00 88.62 84 TYR A O 1
ATOM 704 N N . GLY A 1 85 ? -15.303 -0.639 20.696 1.00 90.31 85 GLY A N 1
ATOM 705 C CA . GLY A 1 85 ? -16.215 -0.379 19.582 1.00 90.31 85 GLY A CA 1
ATOM 706 C C . GLY A 1 85 ? -15.740 0.765 18.682 1.00 90.31 85 GLY A C 1
ATOM 707 O O . GLY A 1 85 ? -15.727 0.618 17.460 1.00 90.31 85 GLY A O 1
ATOM 708 N N . ASP A 1 86 ? -15.265 1.865 19.268 1.00 90.56 86 ASP A N 1
ATOM 709 C CA . ASP A 1 86 ? -14.736 3.013 18.520 1.00 90.56 86 ASP A CA 1
ATOM 710 C C . ASP A 1 86 ? -13.469 2.661 17.725 1.00 90.56 86 ASP A C 1
ATOM 712 O O . ASP A 1 86 ? -13.300 3.086 16.575 1.00 90.56 86 ASP A O 1
ATOM 716 N N . ILE A 1 87 ? -12.586 1.846 18.308 1.00 88.69 87 ILE A N 1
ATOM 717 C CA . ILE A 1 87 ? -11.392 1.337 17.623 1.00 88.69 87 ILE A CA 1
ATOM 718 C C . ILE A 1 87 ? -11.789 0.422 16.465 1.00 88.69 87 ILE A C 1
ATOM 720 O O . ILE A 1 87 ? -11.249 0.575 15.369 1.00 88.69 87 ILE A O 1
ATOM 724 N N . MET A 1 88 ? -12.743 -0.488 16.680 1.00 87.56 88 MET A N 1
ATOM 725 C CA . MET A 1 88 ? -13.219 -1.398 15.637 1.00 87.56 88 MET A CA 1
ATOM 726 C C . MET A 1 88 ? -13.830 -0.623 14.467 1.00 87.56 88 MET A C 1
ATOM 728 O O . MET A 1 88 ? -13.457 -0.847 13.319 1.00 87.56 88 MET A O 1
ATOM 732 N N . LYS A 1 89 ? -14.684 0.363 14.756 1.00 91.75 89 LYS A N 1
ATOM 733 C CA . LYS A 1 89 ? -15.293 1.234 13.744 1.00 91.75 89 LYS A CA 1
ATOM 734 C C . LYS A 1 89 ? -14.251 2.041 12.967 1.00 91.75 89 LYS A C 1
ATOM 736 O O . LYS A 1 89 ? -14.377 2.239 11.760 1.00 91.75 89 LYS A O 1
ATOM 741 N N . SER A 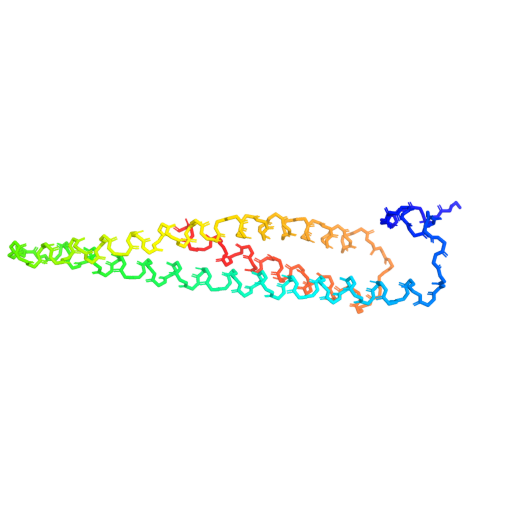1 90 ? -13.205 2.507 13.649 1.00 87.69 90 SER A N 1
ATOM 742 C CA . SER A 1 90 ? -12.089 3.206 13.003 1.00 87.69 90 SER A CA 1
ATOM 743 C C . SER A 1 90 ? -11.296 2.272 12.085 1.00 87.69 90 SER A C 1
ATOM 745 O O . SER A 1 90 ? -10.921 2.670 10.985 1.00 87.69 90 SER A O 1
ATOM 747 N N . MET A 1 91 ? -11.066 1.028 12.513 1.00 85.94 91 MET A N 1
ATOM 748 C CA . MET A 1 91 ? -10.381 0.005 11.722 1.00 85.94 91 MET A CA 1
ATOM 749 C C . MET A 1 91 ? -11.187 -0.406 10.485 1.00 85.94 91 MET A C 1
ATOM 751 O O . MET A 1 91 ? -10.612 -0.514 9.406 1.00 85.94 91 MET A O 1
ATOM 755 N N . GLU A 1 92 ? -12.501 -0.581 10.625 1.00 89.00 92 GLU A N 1
ATOM 756 C CA . GLU A 1 92 ? -13.415 -0.888 9.520 1.00 89.00 92 GLU A CA 1
ATOM 757 C C . GLU A 1 9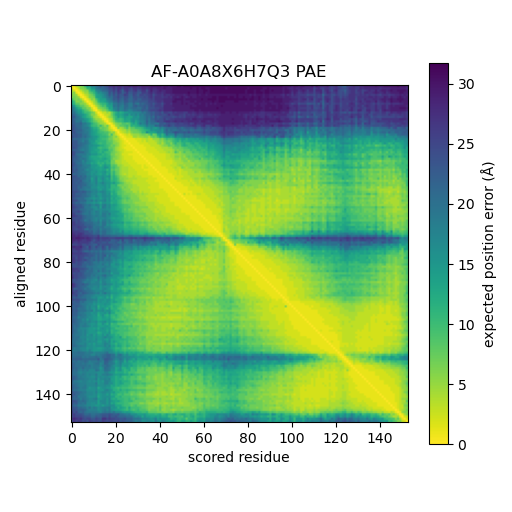2 ? -13.385 0.218 8.462 1.00 89.00 92 GLU A C 1
ATOM 759 O O . GLU A 1 92 ? -13.098 -0.050 7.298 1.00 89.00 92 GLU A O 1
ATOM 764 N N . LYS A 1 93 ? -13.520 1.483 8.882 1.00 88.62 93 LYS A N 1
ATOM 765 C CA . LYS A 1 93 ? -13.429 2.629 7.969 1.00 88.62 93 LYS A CA 1
ATOM 766 C C . LYS A 1 93 ? -12.084 2.697 7.236 1.00 88.62 93 LYS A C 1
ATOM 768 O O . LYS A 1 93 ? -12.040 2.951 6.037 1.00 88.62 93 LYS A O 1
ATOM 773 N N . LEU A 1 94 ? -10.977 2.471 7.944 1.00 86.44 94 LEU A N 1
ATOM 774 C CA . LEU A 1 94 ? -9.649 2.438 7.324 1.00 86.44 94 LEU A CA 1
ATOM 775 C C . LEU A 1 94 ? -9.515 1.297 6.316 1.00 86.44 94 LEU A C 1
ATOM 777 O O . LEU A 1 94 ? -8.878 1.466 5.279 1.00 86.44 94 LEU A O 1
ATOM 781 N N . ASN A 1 95 ? -10.091 0.136 6.615 1.00 85.69 95 ASN A N 1
ATOM 782 C CA . ASN A 1 95 ? -10.100 -0.980 5.688 1.00 85.69 95 ASN A CA 1
ATOM 783 C C . ASN A 1 95 ? -10.914 -0.643 4.430 1.00 85.69 95 ASN A C 1
ATOM 785 O O . ASN A 1 95 ? -10.429 -0.874 3.326 1.00 85.69 95 ASN A O 1
ATOM 789 N N . ASP A 1 96 ? -12.088 -0.033 4.568 1.00 89.06 96 ASP A N 1
ATOM 790 C CA . ASP A 1 96 ? -12.915 0.367 3.424 1.00 89.06 96 ASP A CA 1
ATOM 791 C C . ASP A 1 96 ? -12.207 1.396 2.530 1.00 89.06 96 ASP A C 1
ATOM 793 O O . ASP A 1 96 ? -12.172 1.240 1.308 1.00 89.06 96 ASP A O 1
ATOM 797 N N . ASP A 1 97 ? -11.566 2.401 3.133 1.00 86.69 97 ASP A N 1
ATOM 798 C CA . ASP A 1 97 ? -10.904 3.484 2.399 1.00 86.69 97 ASP A CA 1
ATOM 799 C C . ASP A 1 97 ? -9.584 3.036 1.732 1.00 86.69 97 ASP A C 1
ATOM 801 O O . ASP A 1 97 ? -9.232 3.510 0.646 1.00 86.69 97 ASP A O 1
ATOM 805 N N . PHE A 1 98 ? -8.823 2.129 2.361 1.00 83.75 98 PHE A N 1
ATOM 806 C CA . PHE A 1 98 ? -7.439 1.840 1.958 1.00 83.75 98 PHE A CA 1
ATOM 807 C C . PHE A 1 98 ? -7.173 0.411 1.477 1.00 83.75 98 PHE A C 1
ATOM 809 O O . PHE A 1 98 ? -6.134 0.199 0.846 1.00 83.75 98 PHE A O 1
ATOM 816 N N . SER A 1 99 ? -8.067 -0.561 1.693 1.00 84.06 99 SER A N 1
ATOM 817 C CA . SER A 1 99 ? -7.842 -1.966 1.293 1.00 84.06 99 SER A CA 1
ATOM 818 C C . SER A 1 99 ? -7.550 -2.114 -0.201 1.00 84.06 99 SER A C 1
ATOM 820 O O . SER A 1 99 ? -6.586 -2.778 -0.590 1.00 84.06 99 SER A O 1
ATOM 822 N N . PHE A 1 100 ? -8.323 -1.434 -1.051 1.00 85.88 100 PHE A N 1
ATOM 823 C CA . PHE A 1 100 ? -8.107 -1.452 -2.496 1.00 85.88 100 PHE A CA 1
ATOM 824 C C . PHE A 1 100 ? -6.778 -0.791 -2.890 1.00 85.88 100 PHE A C 1
ATOM 826 O O . PHE A 1 100 ? -6.031 -1.324 -3.711 1.00 85.88 100 PHE A O 1
ATOM 833 N N . SER A 1 101 ? -6.441 0.343 -2.270 1.00 84.12 101 SER A N 1
ATOM 834 C CA . SER A 1 101 ? -5.171 1.042 -2.510 1.00 84.12 101 SER A CA 1
ATOM 835 C C . SER A 1 101 ? -3.965 0.187 -2.102 1.00 84.12 101 SER A C 1
ATOM 837 O O . SER A 1 101 ? -2.987 0.070 -2.851 1.00 84.12 101 SER A O 1
ATOM 839 N N . ALA A 1 102 ? -4.055 -0.490 -0.954 1.00 83.50 102 ALA A N 1
ATOM 840 C CA . ALA A 1 102 ? -3.052 -1.439 -0.491 1.00 83.50 102 ALA A CA 1
ATOM 841 C C . ALA A 1 102 ? -2.912 -2.616 -1.470 1.00 83.50 102 ALA A C 1
ATOM 843 O O . ALA A 1 102 ? -1.794 -2.947 -1.866 1.00 83.50 102 ALA A O 1
ATOM 844 N N . PHE A 1 103 ? -4.027 -3.185 -1.941 1.00 86.44 103 PHE A N 1
ATOM 845 C CA . PHE A 1 103 ? -4.029 -4.263 -2.933 1.00 86.44 103 PHE A CA 1
ATOM 846 C C . PHE A 1 103 ? -3.339 -3.858 -4.242 1.00 86.44 103 PHE A C 1
ATOM 848 O O . PHE A 1 103 ? -2.421 -4.544 -4.700 1.00 86.44 103 PHE A O 1
ATOM 855 N N . ILE A 1 104 ? -3.721 -2.716 -4.823 1.00 86.00 104 ILE A N 1
ATOM 856 C CA . ILE A 1 104 ? -3.098 -2.204 -6.049 1.00 86.00 104 ILE A CA 1
ATOM 857 C C . ILE A 1 104 ? -1.608 -1.939 -5.828 1.00 86.00 104 ILE A C 1
ATOM 859 O O . ILE A 1 104 ? -0.793 -2.263 -6.694 1.00 86.00 104 ILE A O 1
ATOM 863 N N . THR A 1 105 ? -1.221 -1.416 -4.664 1.00 86.44 105 THR A N 1
ATOM 864 C CA . THR A 1 105 ? 0.193 -1.174 -4.359 1.00 86.44 105 THR A CA 1
ATOM 865 C C . THR A 1 105 ? 0.992 -2.471 -4.265 1.00 86.44 105 THR A C 1
ATOM 867 O O . THR A 1 105 ? 2.098 -2.537 -4.809 1.00 86.44 105 THR A O 1
ATOM 870 N N . VAL A 1 106 ? 0.445 -3.522 -3.644 1.00 88.38 106 VAL A N 1
ATOM 871 C CA . VAL A 1 106 ? 1.075 -4.851 -3.617 1.00 88.38 106 VAL A CA 1
ATOM 872 C C . VAL A 1 106 ? 1.234 -5.390 -5.035 1.00 88.38 106 VAL A C 1
ATOM 874 O O . VAL A 1 106 ? 2.343 -5.774 -5.409 1.00 88.38 106 VAL A O 1
ATOM 877 N N . LEU A 1 107 ? 0.173 -5.356 -5.847 1.00 89.31 107 LEU A N 1
ATOM 878 C CA . LEU A 1 107 ? 0.196 -5.852 -7.224 1.00 89.31 107 LEU A CA 1
ATOM 879 C C . LEU A 1 107 ? 1.240 -5.115 -8.075 1.00 89.31 107 LEU A C 1
ATOM 881 O O . LEU A 1 107 ? 2.083 -5.741 -8.720 1.00 89.31 107 LEU A O 1
ATOM 885 N N . MET A 1 108 ? 1.238 -3.781 -8.029 1.00 86.06 108 MET A N 1
ATOM 886 C CA . MET A 1 108 ? 2.206 -2.953 -8.751 1.00 86.06 108 MET A CA 1
ATOM 887 C C . MET A 1 108 ? 3.637 -3.184 -8.263 1.00 86.06 108 MET A C 1
ATOM 889 O O . MET A 1 108 ? 4.567 -3.179 -9.072 1.00 86.06 108 MET A O 1
ATOM 893 N N . SER A 1 109 ? 3.822 -3.435 -6.966 1.00 88.25 109 SER A N 1
ATOM 894 C CA . SER A 1 109 ? 5.130 -3.768 -6.400 1.00 88.25 109 SER A CA 1
ATOM 895 C C . SER A 1 109 ? 5.619 -5.137 -6.870 1.00 88.25 109 SER A C 1
ATOM 897 O O . SER A 1 109 ? 6.772 -5.247 -7.275 1.00 88.25 109 SER A O 1
ATOM 899 N N . MET A 1 110 ? 4.754 -6.157 -6.920 1.00 90.12 110 MET A N 1
ATOM 900 C CA . MET A 1 110 ? 5.101 -7.483 -7.457 1.00 90.12 110 MET A CA 1
ATOM 901 C C . MET A 1 110 ? 5.510 -7.406 -8.930 1.00 90.12 110 MET A C 1
ATOM 903 O O . MET A 1 110 ? 6.555 -7.929 -9.315 1.00 90.12 110 MET A O 1
ATOM 907 N N . ILE A 1 111 ? 4.718 -6.704 -9.746 1.00 89.12 111 ILE A N 1
ATOM 908 C CA . ILE A 1 111 ? 5.014 -6.482 -11.167 1.00 89.12 111 ILE A CA 1
ATOM 909 C C . ILE A 1 111 ? 6.348 -5.736 -11.312 1.00 89.12 111 ILE A C 1
ATOM 911 O O . ILE A 1 111 ? 7.213 -6.134 -12.093 1.00 89.12 111 ILE A O 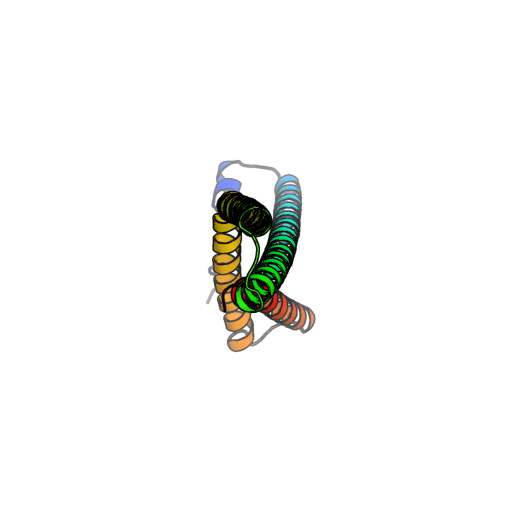1
ATOM 915 N N . GLY A 1 112 ? 6.539 -4.668 -10.535 1.00 85.75 112 GLY A N 1
ATOM 916 C CA . GLY A 1 112 ? 7.756 -3.866 -10.537 1.00 85.75 112 GLY A CA 1
ATOM 917 C C . GLY A 1 112 ? 9.003 -4.656 -10.142 1.00 85.75 112 GLY A C 1
ATOM 918 O O . GLY A 1 112 ? 10.040 -4.513 -10.796 1.00 85.75 112 GLY A O 1
ATOM 919 N N . LEU A 1 113 ? 8.901 -5.518 -9.129 1.00 90.88 113 LEU A N 1
ATOM 920 C CA . LEU A 1 113 ? 9.977 -6.409 -8.695 1.00 90.88 113 LEU A CA 1
ATOM 921 C C . LEU A 1 113 ? 10.337 -7.423 -9.765 1.00 90.88 113 LEU A C 1
ATOM 923 O O . LEU A 1 113 ? 11.514 -7.556 -10.094 1.00 90.88 113 LEU A O 1
ATOM 927 N N . PHE A 1 114 ? 9.335 -8.080 -10.350 1.00 91.06 114 PHE A N 1
ATOM 928 C CA . PHE A 1 114 ? 9.551 -9.048 -11.416 1.00 91.06 114 PHE A CA 1
ATOM 929 C C . PHE A 1 114 ? 10.296 -8.417 -12.597 1.00 91.06 114 PHE A C 1
ATOM 931 O O . PHE A 1 114 ? 11.346 -8.909 -13.006 1.00 91.06 114 PHE A O 1
ATOM 938 N N . TRP A 1 115 ? 9.814 -7.280 -13.106 1.00 88.06 115 TRP A N 1
ATOM 939 C CA . TRP A 1 115 ? 10.443 -6.617 -14.250 1.00 88.06 115 TRP A CA 1
ATOM 940 C C . TRP A 1 115 ? 11.829 -6.059 -13.938 1.00 88.06 115 TRP A C 1
ATOM 942 O O . TRP A 1 115 ? 12.721 -6.130 -14.788 1.00 88.06 115 TRP A O 1
ATOM 952 N N . SER A 1 116 ? 12.022 -5.496 -12.745 1.00 87.75 116 SER A N 1
ATOM 953 C CA . SER A 1 116 ? 13.323 -4.952 -12.344 1.00 87.75 116 SER A CA 1
ATOM 954 C C . SER A 1 116 ? 14.341 -6.072 -12.148 1.00 87.75 116 SER A C 1
ATOM 956 O O . SER A 1 116 ? 15.435 -5.994 -12.701 1.00 87.75 116 SER A O 1
ATOM 958 N N . GLY A 1 117 ? 13.958 -7.150 -11.458 1.00 87.69 117 GLY A N 1
ATOM 959 C CA . GLY A 1 117 ? 14.793 -8.333 -11.260 1.00 87.69 117 GLY A CA 1
ATOM 960 C C . GLY A 1 117 ? 15.138 -9.027 -12.576 1.00 87.69 117 GLY A C 1
ATOM 961 O O . GLY A 1 117 ? 16.303 -9.319 -12.823 1.00 87.69 117 GLY A O 1
ATOM 962 N N . TYR A 1 118 ? 14.163 -9.189 -13.475 1.00 89.81 118 TYR A N 1
ATOM 963 C CA . TYR A 1 118 ? 14.396 -9.738 -14.813 1.00 89.81 118 TYR A CA 1
ATOM 964 C C . TYR A 1 118 ? 15.430 -8.914 -15.595 1.00 89.81 118 TYR A C 1
ATOM 966 O O . TYR A 1 118 ? 16.359 -9.456 -16.190 1.00 89.81 118 TYR A O 1
ATOM 974 N N . ARG A 1 119 ? 15.309 -7.581 -15.574 1.00 88.12 119 ARG A N 1
ATOM 975 C CA . ARG A 1 119 ? 16.264 -6.695 -16.255 1.00 88.12 119 ARG A CA 1
ATOM 976 C C . ARG A 1 119 ? 17.657 -6.759 -15.642 1.00 88.12 119 ARG A C 1
ATOM 978 O O . ARG A 1 119 ? 18.620 -6.689 -16.391 1.00 88.12 119 ARG A O 1
ATOM 985 N N . VAL A 1 120 ? 17.763 -6.878 -14.323 1.00 87.94 120 VAL A N 1
ATOM 986 C CA . VAL A 1 120 ? 19.055 -7.034 -13.644 1.00 87.94 120 VAL A CA 1
ATOM 987 C C . VAL A 1 120 ? 19.697 -8.381 -13.990 1.00 87.94 120 VAL A C 1
ATOM 989 O O . VAL A 1 120 ? 20.883 -8.421 -14.290 1.00 87.94 120 VAL A O 1
ATOM 992 N N . ALA A 1 121 ? 18.924 -9.468 -14.003 1.00 88.56 121 ALA A N 1
ATOM 993 C CA . ALA A 1 121 ? 19.446 -10.816 -14.221 1.00 88.56 121 ALA A CA 1
ATOM 994 C C . ALA A 1 121 ? 19.852 -11.096 -15.678 1.00 88.56 121 ALA A C 1
ATOM 996 O O . ALA A 1 121 ? 20.827 -11.803 -15.917 1.00 88.56 121 ALA A O 1
ATOM 997 N N . PHE A 1 122 ? 19.108 -10.565 -16.653 1.00 88.25 122 PHE A N 1
ATOM 998 C CA . PHE A 1 122 ? 19.236 -10.985 -18.055 1.00 88.25 122 PHE A CA 1
ATOM 999 C C . PHE A 1 122 ? 19.768 -9.906 -19.006 1.00 88.25 122 PHE A C 1
ATOM 1001 O O . PHE A 1 122 ? 20.010 -10.195 -20.179 1.00 88.25 122 PHE A O 1
ATOM 1008 N N . ARG A 1 123 ? 19.943 -8.655 -18.560 1.00 84.75 123 ARG A N 1
ATOM 1009 C CA . ARG A 1 123 ? 20.397 -7.567 -19.439 1.00 84.75 123 ARG A CA 1
ATOM 1010 C C . ARG A 1 123 ? 21.898 -7.341 -19.273 1.00 84.75 123 ARG A C 1
ATOM 1012 O O . ARG A 1 123 ? 22.340 -6.744 -18.302 1.00 84.75 123 ARG A O 1
A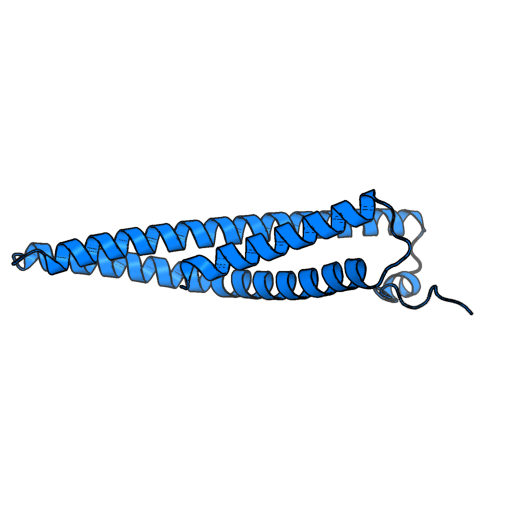TOM 1019 N N . THR A 1 124 ? 22.664 -7.788 -20.262 1.00 73.69 124 THR A N 1
ATOM 1020 C CA . THR A 1 124 ? 24.137 -7.811 -20.232 1.00 73.69 124 THR A CA 1
ATOM 1021 C C . THR A 1 124 ? 24.796 -6.451 -20.466 1.00 73.69 124 THR A C 1
ATOM 1023 O O . THR A 1 124 ? 25.877 -6.207 -19.947 1.00 73.69 124 THR A O 1
ATOM 1026 N N . ASN A 1 125 ? 24.135 -5.540 -21.189 1.00 83.06 125 ASN A N 1
ATOM 1027 C CA . ASN A 1 125 ? 24.657 -4.204 -21.496 1.00 83.06 125 ASN A CA 1
ATOM 1028 C C . ASN A 1 125 ? 23.783 -3.125 -20.852 1.00 83.06 125 ASN A C 1
ATOM 1030 O O . ASN A 1 125 ? 22.895 -2.554 -21.493 1.00 83.06 125 ASN A O 1
ATOM 1034 N N . MET A 1 126 ? 24.010 -2.863 -19.568 1.00 85.00 126 MET A N 1
ATOM 1035 C CA . MET A 1 126 ? 23.326 -1.811 -18.821 1.00 85.00 126 MET A CA 1
ATOM 1036 C C . MET A 1 126 ? 24.340 -0.786 -18.319 1.00 85.00 126 MET A C 1
ATOM 1038 O O . MET A 1 126 ? 25.393 -1.162 -17.817 1.00 85.00 126 MET A O 1
ATOM 1042 N N . SER A 1 127 ? 24.028 0.508 -18.444 1.00 89.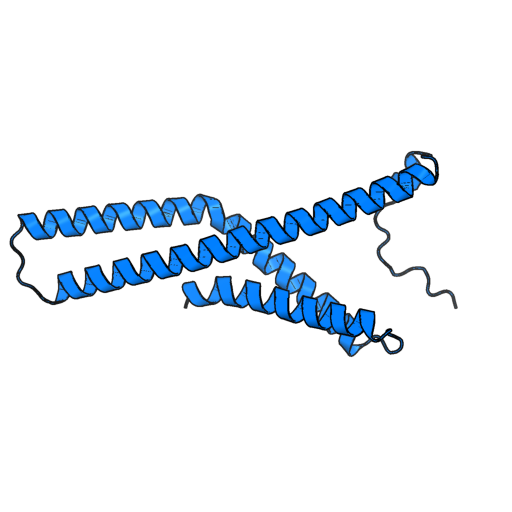12 127 SER A N 1
ATOM 1043 C CA . SER A 1 127 ? 24.860 1.535 -17.812 1.00 89.12 127 SER A CA 1
ATOM 1044 C C . SER A 1 127 ? 24.743 1.454 -16.290 1.00 89.12 127 SER A C 1
ATOM 1046 O O . SER A 1 127 ? 23.674 1.127 -15.769 1.00 89.12 127 SER A O 1
ATOM 1048 N N . GLU A 1 128 ? 25.807 1.806 -15.569 1.00 84.69 128 GLU A N 1
ATOM 1049 C CA . GLU A 1 128 ? 25.815 1.788 -14.098 1.00 84.69 128 GLU A CA 1
ATOM 1050 C C . GLU A 1 128 ? 24.655 2.593 -13.500 1.00 84.69 128 GLU A C 1
ATOM 1052 O O . GLU A 1 128 ? 23.967 2.132 -12.591 1.00 84.69 128 GLU A O 1
ATOM 1057 N N . MET A 1 129 ? 24.349 3.760 -14.077 1.00 80.44 129 MET A N 1
ATOM 1058 C CA . MET A 1 129 ? 23.211 4.583 -13.656 1.00 80.44 129 MET A CA 1
ATOM 1059 C C . MET A 1 129 ? 21.875 3.827 -13.755 1.00 80.44 129 MET A C 1
ATOM 1061 O O . MET A 1 129 ? 21.055 3.892 -12.839 1.00 80.44 129 MET A O 1
ATOM 1065 N N . HIS A 1 130 ? 21.651 3.080 -14.841 1.00 81.25 130 HIS A N 1
ATOM 1066 C CA . HIS A 1 130 ? 20.438 2.273 -14.994 1.00 81.25 130 HIS A CA 1
ATOM 1067 C C . HIS A 1 130 ? 20.406 1.101 -14.011 1.00 81.25 130 HIS A C 1
ATOM 1069 O O . HIS A 1 130 ? 19.335 0.767 -13.503 1.00 81.25 130 HIS A O 1
ATOM 1075 N N . PHE A 1 131 ? 21.558 0.497 -13.722 1.00 84.19 131 PHE A N 1
ATOM 1076 C CA . PHE A 1 131 ? 21.660 -0.578 -12.743 1.00 84.19 131 PHE A CA 1
ATOM 1077 C C . PHE A 1 131 ? 21.287 -0.083 -11.340 1.00 84.19 131 PHE A C 1
ATOM 1079 O O . PHE A 1 131 ? 20.381 -0.636 -10.716 1.00 84.19 131 PHE A O 1
ATOM 1086 N N . HIS A 1 132 ? 21.885 1.021 -10.880 1.00 81.56 132 HIS A N 1
ATOM 1087 C CA . HIS A 1 132 ? 21.545 1.635 -9.593 1.00 81.56 132 HIS A CA 1
ATOM 1088 C C . HIS A 1 132 ? 20.068 2.030 -9.501 1.00 81.56 132 HIS A C 1
ATOM 1090 O O . HIS A 1 132 ? 19.430 1.803 -8.471 1.00 81.56 132 HIS A O 1
ATOM 1096 N N . PHE A 1 133 ? 19.494 2.558 -10.585 1.00 81.81 133 PHE A N 1
ATOM 1097 C CA . PHE A 1 133 ? 18.070 2.883 -10.643 1.00 81.81 133 PHE A CA 1
ATOM 1098 C C . PHE A 1 133 ? 17.171 1.647 -10.459 1.00 81.81 133 PHE A C 1
ATOM 1100 O O . PHE A 1 133 ? 16.173 1.704 -9.732 1.00 81.81 133 PHE A O 1
ATOM 1107 N N . LEU A 1 134 ? 17.515 0.513 -11.079 1.00 84.12 134 LEU A N 1
ATOM 1108 C CA . LEU A 1 134 ? 16.762 -0.733 -10.911 1.00 84.12 134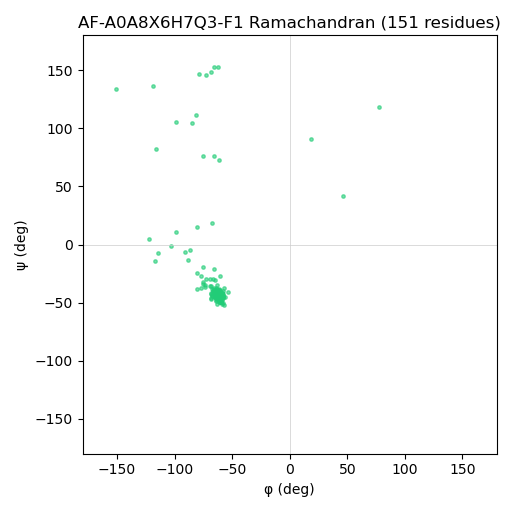 LEU A CA 1
ATOM 1109 C C . LEU A 1 134 ? 16.898 -1.304 -9.500 1.00 84.12 134 LEU A C 1
ATOM 1111 O O . LEU A 1 134 ? 15.892 -1.717 -8.928 1.00 84.12 134 LEU A O 1
ATOM 1115 N N . ILE A 1 135 ? 18.097 -1.279 -8.916 1.00 87.75 135 ILE A N 1
ATOM 1116 C CA . ILE A 1 135 ? 18.309 -1.708 -7.527 1.00 87.75 135 ILE A CA 1
ATOM 1117 C C . ILE A 1 135 ? 17.498 -0.839 -6.561 1.00 87.75 135 ILE A C 1
ATOM 1119 O O . ILE A 1 135 ? 16.779 -1.368 -5.715 1.00 87.75 135 ILE A O 1
ATOM 1123 N N . SER A 1 136 ? 17.528 0.485 -6.727 1.00 83.31 136 SER A N 1
ATOM 1124 C CA . SER A 1 136 ? 16.709 1.406 -5.930 1.00 83.31 136 SER A CA 1
ATOM 1125 C C . SER A 1 136 ? 15.211 1.112 -6.080 1.00 83.31 136 SER A C 1
ATOM 1127 O O . SER A 1 136 ? 14.484 1.058 -5.087 1.00 83.31 136 SER A O 1
ATOM 1129 N N . SER A 1 137 ? 14.754 0.823 -7.302 1.00 82.94 137 SER A N 1
ATOM 1130 C CA . SER A 1 137 ? 13.363 0.436 -7.564 1.00 82.94 137 SER A CA 1
ATOM 1131 C C . SER A 1 137 ? 12.978 -0.867 -6.858 1.00 82.94 137 SER A C 1
ATOM 1133 O O . SER A 1 137 ? 11.896 -0.945 -6.281 1.00 82.94 137 SER A O 1
ATOM 1135 N N . ILE A 1 138 ? 13.857 -1.875 -6.863 1.00 86.75 138 ILE A N 1
ATOM 1136 C CA . ILE A 1 138 ? 13.648 -3.146 -6.153 1.00 86.75 138 ILE A CA 1
ATOM 1137 C C . ILE A 1 138 ? 13.519 -2.899 -4.648 1.00 86.75 138 ILE A C 1
ATOM 1139 O O . ILE A 1 138 ? 12.550 -3.349 -4.040 1.00 86.75 138 ILE A O 1
ATOM 1143 N N . ILE A 1 139 ? 14.446 -2.138 -4.059 1.00 88.19 139 ILE A N 1
ATOM 1144 C CA . ILE A 1 139 ? 14.415 -1.792 -2.631 1.00 88.19 139 ILE A CA 1
ATOM 1145 C C . ILE A 1 139 ? 13.106 -1.078 -2.281 1.00 88.19 139 ILE A C 1
ATOM 1147 O O . ILE A 1 139 ? 12.456 -1.433 -1.298 1.00 88.19 139 ILE A O 1
ATOM 1151 N N . PHE A 1 140 ? 12.682 -0.113 -3.097 1.00 85.38 140 PHE A N 1
ATOM 1152 C CA . PHE A 1 140 ? 11.431 0.612 -2.893 1.00 85.38 140 PHE A CA 1
ATOM 1153 C C . PHE A 1 140 ? 10.206 -0.314 -2.916 1.00 85.38 140 PHE A C 1
ATOM 1155 O O . PHE A 1 140 ? 9.379 -0.266 -2.005 1.00 85.38 140 PHE A O 1
ATOM 1162 N N . TYR A 1 141 ? 10.087 -1.185 -3.923 1.00 87.00 141 TYR A N 1
ATOM 1163 C CA . TYR A 1 141 ? 8.946 -2.098 -4.024 1.00 87.00 141 TYR A CA 1
ATOM 1164 C C . TYR A 1 141 ? 8.921 -3.140 -2.899 1.00 87.00 141 TYR A C 1
ATOM 1166 O O . TYR A 1 141 ? 7.851 -3.397 -2.347 1.00 87.00 141 TYR A O 1
ATOM 1174 N N . LEU A 1 142 ? 10.079 -3.688 -2.511 1.00 87.50 142 LEU A N 1
ATOM 1175 C CA . LEU A 1 142 ? 10.186 -4.565 -1.340 1.00 87.50 142 LEU A CA 1
ATOM 1176 C C . LEU A 1 142 ? 9.784 -3.834 -0.058 1.00 87.50 142 LEU A C 1
ATOM 1178 O O . LEU A 1 142 ? 9.044 -4.383 0.752 1.00 87.50 142 LEU A O 1
ATOM 1182 N N . SER A 1 143 ? 10.222 -2.585 0.116 1.00 86.06 143 SER A N 1
ATOM 1183 C CA . SER A 1 143 ? 9.895 -1.794 1.309 1.00 86.06 143 SER A CA 1
ATOM 1184 C C . SER A 1 143 ? 8.391 -1.557 1.427 1.00 86.06 143 SER A C 1
ATOM 1186 O O . SER A 1 143 ? 7.827 -1.751 2.502 1.00 86.06 143 SER A O 1
ATOM 1188 N N . ASN A 1 144 ? 7.720 -1.213 0.321 1.00 82.12 144 ASN A N 1
ATOM 1189 C CA . ASN A 1 144 ? 6.264 -1.058 0.304 1.00 82.12 144 ASN A CA 1
ATOM 1190 C C . ASN A 1 144 ? 5.544 -2.376 0.622 1.00 82.12 144 ASN A C 1
ATOM 1192 O O . ASN A 1 144 ? 4.605 -2.373 1.412 1.00 82.12 144 ASN A O 1
ATOM 1196 N N . GLN A 1 145 ? 5.991 -3.505 0.060 1.00 85.12 145 GLN A N 1
ATOM 1197 C CA . GLN A 1 145 ? 5.411 -4.813 0.385 1.00 85.12 145 GLN A CA 1
ATOM 1198 C C . GLN A 1 145 ? 5.564 -5.165 1.864 1.00 85.12 145 GLN A C 1
ATOM 1200 O O . GLN A 1 145 ? 4.587 -5.558 2.501 1.00 85.12 145 GLN A O 1
ATOM 1205 N N . LEU A 1 146 ? 6.763 -4.990 2.424 1.00 83.38 146 LEU A N 1
ATOM 1206 C CA . LEU A 1 146 ? 7.025 -5.249 3.839 1.00 83.38 146 LEU A CA 1
ATOM 1207 C C . LEU A 1 146 ? 6.153 -4.367 4.736 1.00 83.38 146 LEU A C 1
ATOM 1209 O O . LEU A 1 146 ? 5.601 -4.847 5.722 1.00 83.38 146 LEU A O 1
ATOM 1213 N N . LEU A 1 147 ? 5.981 -3.093 4.384 1.00 81.44 147 LEU A N 1
ATOM 1214 C CA . LEU A 1 147 ? 5.194 -2.161 5.186 1.00 81.44 147 LEU A CA 1
ATOM 1215 C C . LEU A 1 147 ? 3.699 -2.515 5.213 1.00 81.44 147 LEU A C 1
ATOM 1217 O O . LEU A 1 147 ? 3.047 -2.277 6.226 1.00 81.44 147 LEU A O 1
ATOM 1221 N N . ILE A 1 148 ? 3.182 -3.133 4.147 1.00 80.31 148 ILE A N 1
ATOM 1222 C CA . ILE A 1 148 ? 1.802 -3.641 4.081 1.00 80.31 148 ILE A CA 1
ATOM 1223 C C . ILE A 1 148 ? 1.667 -4.997 4.792 1.00 80.31 148 ILE A C 1
ATOM 1225 O O . ILE A 1 148 ? 0.662 -5.232 5.458 1.00 80.31 148 ILE A O 1
ATOM 1229 N N . MET A 1 149 ? 2.662 -5.886 4.686 1.00 76.88 149 MET A N 1
ATOM 1230 C CA . MET A 1 149 ? 2.605 -7.231 5.281 1.00 76.88 149 MET A CA 1
ATOM 1231 C C . MET A 1 149 ? 2.856 -7.256 6.797 1.00 76.88 149 MET A C 1
ATOM 1233 O O . MET A 1 149 ? 2.214 -8.032 7.494 1.00 76.88 149 MET A O 1
ATOM 1237 N N . ILE A 1 150 ? 3.758 -6.426 7.336 1.00 68.69 150 ILE A N 1
ATOM 1238 C CA . ILE A 1 150 ? 4.124 -6.460 8.769 1.00 68.69 150 ILE A CA 1
ATOM 1239 C C . ILE A 1 150 ? 2.935 -6.178 9.711 1.00 68.69 150 ILE A C 1
ATOM 1241 O O . ILE A 1 150 ? 2.838 -6.837 10.742 1.00 68.69 150 ILE A O 1
ATOM 1245 N N . PRO A 1 151 ? 2.022 -5.233 9.423 1.00 61.44 151 PRO A N 1
ATOM 1246 C CA . PRO A 1 151 ? 0.833 -5.043 10.249 1.00 61.44 151 PRO A CA 1
ATOM 1247 C C . PRO A 1 151 ? -0.149 -6.225 10.215 1.00 61.44 151 PRO A C 1
ATOM 1249 O O . PRO A 1 151 ? -0.949 -6.340 11.140 1.00 61.44 151 PRO A O 1
ATOM 1252 N N . ALA A 1 152 ? -0.092 -7.073 9.179 1.00 55.62 152 ALA A N 1
ATOM 1253 C CA . ALA A 1 152 ? -0.974 -8.227 8.992 1.00 55.62 152 ALA A CA 1
ATOM 1254 C C . ALA A 1 152 ? -0.472 -9.524 9.664 1.00 55.62 152 ALA A C 1
ATOM 1256 O O . ALA A 1 152 ? -1.246 -10.475 9.760 1.00 55.62 152 ALA A O 1
ATOM 1257 N N . ALA A 1 153 ? 0.791 -9.571 10.110 1.00 44.34 153 ALA A N 1
ATOM 1258 C CA . ALA A 1 153 ? 1.410 -10.700 10.822 1.00 44.34 153 ALA A CA 1
ATOM 1259 C C . ALA A 1 153 ? 1.391 -10.490 12.343 1.00 44.34 153 ALA A C 1
ATOM 1261 O O . ALA A 1 153 ? 1.053 -11.415 13.107 1.00 44.34 153 ALA A O 1
#

Organism: Trichonephila clavata (NCBI:txid2740835)

pLDDT: mean 77.82, std 14.78, range [29.91, 91.75]

Mean predicted aligned error: 11.04 Å

Solvent-accessible surface area (backbone atoms only — not comparable to full-atom values): 8758 Å² total; per-residue (Å²): 136,89,78,88,79,76,73,76,86,81,58,75,61,66,75,72,64,73,66,59,75,71,54,56,54,52,50,52,52,51,52,50,49,52,51,52,50,52,51,50,50,52,50,51,52,46,51,52,49,34,51,49,48,46,51,51,52,52,54,48,53,54,51,51,54,56,58,74,71,52,94,67,58,70,72,60,49,53,52,52,52,50,54,50,50,54,51,50,54,51,50,52,51,50,44,71,73,38,47,63,58,50,49,52,50,44,52,52,23,53,53,49,36,51,56,36,50,50,48,65,76,71,50,89,87,66,56,68,70,57,50,54,52,37,53,51,50,39,53,51,30,51,50,53,44,48,45,63,48,60,67,76,110

Radius of gyration: 23.76 Å; Cα contacts (8 Å, |Δi|>4): 61; chains: 1; bounding box: 46×30×76 Å

Nearest PDB structures (foldseek):
  3b5z-assembly2_C  TM=4.522E-01  e=9.111E-01  Salmonella enterica subsp. enterica serovar Typhimurium
  5och-assembly2_D  TM=2.974E-01  e=1.443E+00  Homo sapiens
  7nuf-assembly1_A  TM=3.636E-01  e=3.832E+00  Homo sapiens
  8vp1-assembly1_B  TM=3.502E-01  e=6.427E+00  Acetivibrio thermocellus ATCC 27405

Sequence (153 aa):
MNTDKIFFKSIPIMNILKLPPSCSIIFRILELLCYLLTKIVLSLSVIYYGITCRFIRYLYQRLLEQLNRSSWPEDKLLNLLSVYGDIMKSMEKLNDDFSFSAFITVLMSMIGLFWSGYRVAFRTNMSEMHFHFLISSIIFYLSNQLLIMIPAA